Protein AF-A0A497J4L5-F1 (afdb_monomer_lite)

pLDDT: mean 90.51, std 7.11, range [52.72, 97.06]

Structure (mmCIF, N/CA/C/O backbone):
data_AF-A0A497J4L5-F1
#
_entry.id   AF-A0A497J4L5-F1
#
loop_
_atom_site.group_PDB
_atom_site.id
_atom_site.type_symbol
_atom_site.label_atom_id
_atom_site.label_alt_id
_atom_site.label_comp_id
_atom_site.label_asym_id
_atom_site.label_entity_id
_atom_site.label_seq_id
_atom_site.pdbx_PDB_ins_code
_atom_site.Cartn_x
_atom_site.Cartn_y
_atom_site.Cartn_z
_atom_site.occupancy
_atom_site.B_iso_or_equiv
_atom_site.auth_seq_id
_atom_site.auth_comp_id
_atom_site.auth_asym_id
_atom_site.auth_atom_id
_atom_site.pdbx_PDB_model_num
ATOM 1 N N . SER A 1 1 ? -4.528 6.808 -6.722 1.00 59.22 1 SER A N 1
ATOM 2 C CA . SER A 1 1 ? -4.676 6.942 -5.256 1.00 59.22 1 SER A CA 1
ATOM 3 C C . SER A 1 1 ? -3.921 5.800 -4.616 1.00 59.22 1 SER A C 1
ATOM 5 O O . SER A 1 1 ? -4.042 4.697 -5.123 1.00 59.22 1 SER A O 1
ATOM 7 N N . GLY A 1 2 ? -3.110 6.050 -3.588 1.00 74.69 2 GLY A N 1
ATOM 8 C CA . GLY A 1 2 ? -2.307 4.997 -2.958 1.00 74.69 2 GLY A CA 1
ATOM 9 C C . GLY A 1 2 ? -3.136 4.014 -2.125 1.00 74.69 2 GLY A C 1
ATOM 10 O O . GLY A 1 2 ? -4.251 4.333 -1.709 1.00 74.69 2 GLY A O 1
ATOM 11 N N . GLU A 1 3 ? -2.578 2.834 -1.870 1.00 85.44 3 GLU A N 1
ATOM 12 C CA . GLU A 1 3 ? -3.168 1.812 -1.000 1.00 85.44 3 GLU A CA 1
ATOM 13 C C . GLU A 1 3 ? -2.469 1.806 0.362 1.00 85.44 3 GLU A C 1
ATOM 15 O O . GLU A 1 3 ? -1.238 1.811 0.437 1.00 85.44 3 GLU A O 1
ATOM 20 N N . ILE A 1 4 ? -3.252 1.726 1.441 1.00 89.44 4 ILE A N 1
ATOM 21 C CA . ILE A 1 4 ? -2.742 1.405 2.777 1.00 89.44 4 ILE A CA 1
ATOM 22 C C . ILE A 1 4 ? -2.933 -0.093 3.000 1.00 89.44 4 ILE A C 1
ATOM 24 O O . ILE A 1 4 ? -4.056 -0.598 2.983 1.00 89.44 4 ILE A O 1
ATOM 28 N N . ILE A 1 5 ? -1.835 -0.801 3.236 1.00 90.50 5 ILE A N 1
ATOM 29 C CA . ILE A 1 5 ? -1.810 -2.240 3.484 1.00 90.50 5 ILE A CA 1
ATOM 30 C C . ILE A 1 5 ? -1.374 -2.461 4.923 1.00 90.50 5 ILE A C 1
ATOM 32 O O . ILE A 1 5 ? -0.322 -1.988 5.341 1.00 90.50 5 ILE A O 1
ATOM 36 N N . ILE A 1 6 ? -2.179 -3.196 5.685 1.00 93.94 6 ILE A N 1
ATOM 37 C CA . ILE A 1 6 ? -1.867 -3.547 7.071 1.00 93.94 6 ILE A CA 1
ATOM 38 C C . ILE A 1 6 ? -1.507 -5.034 7.111 1.00 93.94 6 ILE A C 1
ATOM 40 O O . ILE A 1 6 ? -2.378 -5.897 7.015 1.00 93.94 6 ILE A O 1
ATOM 44 N N . GLU A 1 7 ? -0.215 -5.336 7.228 1.00 94.44 7 GLU A N 1
ATOM 45 C CA . GLU A 1 7 ? 0.300 -6.700 7.347 1.00 94.44 7 GLU A CA 1
ATOM 46 C C . GLU A 1 7 ? 0.206 -7.201 8.793 1.00 94.44 7 GLU A C 1
ATOM 48 O O . GLU A 1 7 ? 0.482 -6.468 9.749 1.00 94.44 7 GLU A O 1
ATOM 53 N N . ASN A 1 8 ? -0.129 -8.486 8.945 1.00 94.75 8 ASN A N 1
ATOM 54 C CA . ASN A 1 8 ? -0.413 -9.130 10.233 1.00 94.75 8 ASN A CA 1
ATOM 55 C C . ASN A 1 8 ? -1.459 -8.355 11.062 1.00 94.75 8 ASN A C 1
ATOM 57 O O . ASN A 1 8 ? -1.170 -7.968 12.198 1.00 94.75 8 ASN A O 1
ATOM 61 N N . PRO A 1 9 ? -2.654 -8.078 10.501 1.00 97.06 9 PRO A N 1
ATOM 62 C CA . PRO A 1 9 ? -3.621 -7.223 11.164 1.00 97.06 9 PRO A CA 1
ATOM 63 C C . PRO A 1 9 ? -4.231 -7.917 12.386 1.00 97.06 9 PRO A C 1
ATOM 65 O O . PRO A 1 9 ? -4.638 -9.079 12.334 1.00 97.06 9 PRO A O 1
ATOM 68 N N . GLN A 1 10 ? -4.368 -7.168 13.473 1.00 96.94 10 GLN A N 1
ATOM 69 C CA . GLN A 1 10 ? -5.270 -7.474 14.572 1.00 96.94 10 GLN A CA 1
ATOM 70 C C . GLN A 1 10 ? -6.507 -6.595 14.415 1.00 96.94 10 GLN A C 1
ATOM 72 O O . GLN A 1 10 ? -6.413 -5.368 14.369 1.00 96.94 10 GLN A O 1
ATOM 77 N N . VAL A 1 11 ? -7.670 -7.233 14.301 1.00 96.56 11 VAL A N 1
ATOM 78 C CA . VAL A 1 11 ? -8.945 -6.548 14.080 1.00 96.56 11 VAL A CA 1
ATOM 79 C C . VAL A 1 11 ? -9.836 -6.765 15.292 1.00 96.56 11 VAL A C 1
ATOM 81 O O . VAL A 1 11 ? -10.219 -7.895 15.595 1.00 96.56 11 VAL A O 1
ATOM 84 N N . LEU A 1 12 ? -10.190 -5.676 15.968 1.00 97.06 12 LEU A N 1
ATOM 85 C CA . LEU A 1 12 ? -11.170 -5.677 17.045 1.00 97.06 12 LEU A CA 1
ATOM 86 C C . LEU A 1 12 ? -12.471 -5.061 16.539 1.00 97.06 12 LEU A C 1
ATOM 88 O O . LEU A 1 12 ? -12.472 -3.965 15.983 1.00 97.06 12 LEU A O 1
ATOM 92 N N . LYS A 1 13 ? -13.585 -5.758 16.757 1.00 95.94 13 LYS A N 1
ATOM 93 C CA . LYS A 1 13 ? -14.928 -5.259 16.463 1.00 95.94 13 LYS A CA 1
ATOM 94 C C . LYS A 1 13 ? -15.628 -4.909 17.770 1.00 95.94 13 LYS A C 1
ATOM 96 O O . LYS A 1 13 ? -15.813 -5.783 18.615 1.00 95.94 13 LYS A O 1
ATOM 101 N N . THR A 1 14 ? -16.097 -3.675 17.882 1.00 95.12 14 THR A N 1
ATOM 102 C CA . THR A 1 14 ? -16.914 -3.211 19.008 1.00 95.12 14 THR A CA 1
ATOM 103 C C . THR A 1 14 ? -18.264 -2.745 18.482 1.00 95.12 14 THR A C 1
ATOM 105 O O . THR A 1 14 ? -18.357 -2.191 17.389 1.00 95.12 14 THR A O 1
ATOM 108 N N . SER A 1 15 ? -19.339 -2.978 19.231 1.00 93.44 15 SER A N 1
ATOM 109 C CA . SER A 1 15 ? -20.674 -2.494 18.873 1.00 93.44 15 SER A CA 1
ATOM 110 C C . SER A 1 15 ? -21.208 -1.585 19.971 1.00 93.44 15 SER A C 1
ATOM 112 O O . SER A 1 15 ? -21.399 -2.030 21.101 1.00 93.44 15 SER A O 1
ATOM 114 N N . LEU A 1 16 ? -21.443 -0.314 19.644 1.00 91.62 16 LEU A N 1
ATOM 115 C CA . LEU A 1 16 ? -22.024 0.674 20.552 1.00 91.62 16 LEU A CA 1
ATOM 116 C C . LEU A 1 16 ? -23.290 1.250 19.937 1.00 91.62 16 LEU A C 1
ATOM 118 O O . LEU A 1 16 ? -23.241 1.854 18.875 1.00 91.62 16 LEU A O 1
ATOM 122 N N . LYS A 1 17 ? -24.421 1.103 20.637 1.00 85.25 17 LYS A N 1
ATOM 123 C CA . LYS A 1 17 ? -25.699 1.761 20.300 1.00 85.25 17 LYS A CA 1
ATOM 124 C C . LYS A 1 17 ? -26.062 1.699 18.801 1.00 85.25 17 LYS A C 1
ATOM 126 O O . LYS A 1 17 ? -26.504 2.685 18.227 1.00 85.25 17 LYS A O 1
ATOM 131 N N . GLY A 1 18 ? -25.891 0.531 18.179 1.00 90.62 18 GLY A N 1
ATOM 132 C CA . GLY A 1 18 ? -26.222 0.300 16.767 1.00 90.62 18 GLY A CA 1
ATOM 133 C C . GLY A 1 18 ? -25.098 0.606 15.774 1.00 90.62 18 GLY A C 1
ATOM 134 O O . GLY A 1 18 ? -25.208 0.219 14.616 1.00 90.62 18 GLY A O 1
ATOM 135 N N . GLU A 1 19 ? -24.002 1.219 16.215 1.00 94.12 19 GLU A N 1
ATOM 136 C CA . GLU A 1 19 ? -22.810 1.445 15.404 1.00 94.12 19 GLU A CA 1
ATOM 137 C C . GLU A 1 19 ? -21.782 0.330 15.630 1.00 94.12 19 GLU A C 1
ATOM 139 O O . GLU A 1 19 ? -21.568 -0.136 16.755 1.00 94.12 19 GLU A O 1
ATOM 144 N N . VAL A 1 20 ? -21.152 -0.119 14.546 1.00 95.81 20 VAL A N 1
ATOM 145 C CA . VAL A 1 20 ? -20.077 -1.113 14.573 1.00 95.81 20 VAL A CA 1
ATOM 146 C C . VAL A 1 20 ? -18.766 -0.404 14.276 1.00 95.81 20 VAL A C 1
ATOM 148 O O . VAL A 1 20 ? -18.577 0.118 13.182 1.00 95.81 20 VAL A O 1
ATOM 151 N N . ILE A 1 21 ? -17.846 -0.440 15.234 1.00 95.69 21 ILE A N 1
ATOM 152 C CA . ILE A 1 21 ? -16.505 0.126 15.110 1.00 95.69 21 ILE A CA 1
ATOM 153 C C . ILE A 1 21 ? -15.516 -1.018 14.895 1.00 95.69 21 ILE A C 1
ATOM 155 O O . ILE A 1 21 ? -15.513 -1.989 15.656 1.00 95.69 21 ILE A O 1
ATOM 159 N N . PHE A 1 22 ? -14.660 -0.884 13.883 1.00 96.06 22 PHE A N 1
ATOM 160 C CA . PHE A 1 22 ? -13.503 -1.749 13.676 1.00 96.06 22 PHE A CA 1
ATOM 161 C C . PHE A 1 22 ? -12.232 -0.984 14.025 1.00 96.06 22 PHE A C 1
ATOM 163 O O . PHE A 1 22 ? -11.935 0.043 13.419 1.00 96.06 22 PHE A O 1
ATOM 170 N N . GLN A 1 23 ? -11.474 -1.496 14.986 1.00 94.88 23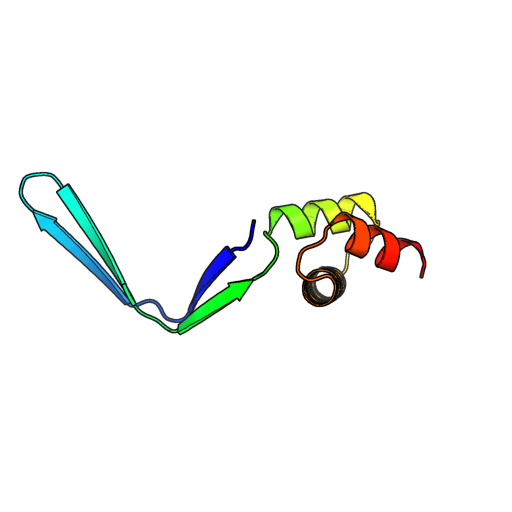 GLN A N 1
ATOM 171 C CA . GLN A 1 23 ? -10.132 -1.019 15.281 1.00 94.88 23 GLN A CA 1
ATOM 172 C C . GLN A 1 23 ? -9.137 -2.000 14.670 1.00 94.88 23 GLN A C 1
ATOM 174 O O . GLN A 1 23 ? -9.162 -3.190 14.983 1.00 94.88 23 GLN A O 1
ATOM 179 N N . ILE A 1 24 ? -8.294 -1.497 13.773 1.00 96.38 24 ILE A N 1
ATOM 180 C CA . ILE A 1 24 ? -7.330 -2.298 13.022 1.00 96.38 24 ILE A CA 1
ATOM 181 C C . ILE A 1 24 ? -5.934 -1.828 13.422 1.00 96.38 24 ILE A C 1
ATOM 183 O O . ILE A 1 24 ? -5.617 -0.646 13.292 1.00 96.38 24 ILE A O 1
ATOM 187 N N . SER A 1 25 ? -5.108 -2.742 13.919 1.00 94.69 25 SER A N 1
ATOM 188 C CA . SER A 1 25 ? -3.692 -2.509 14.211 1.00 94.69 25 SER A CA 1
ATOM 189 C C . SER A 1 25 ? -2.829 -3.528 13.472 1.00 94.69 25 SER A C 1
ATOM 191 O O . SER A 1 25 ? -3.280 -4.626 13.162 1.00 94.69 25 SER A O 1
ATOM 193 N N . GLY A 1 26 ? -1.588 -3.172 13.158 1.00 95.00 26 GLY A N 1
ATOM 194 C CA . GLY A 1 26 ? -0.657 -4.048 12.448 1.00 95.00 26 GLY A CA 1
ATOM 195 C C . GLY A 1 26 ? 0.499 -3.261 11.843 1.00 95.00 26 GLY A C 1
ATOM 196 O O . GLY A 1 26 ? 0.689 -2.084 12.157 1.00 95.00 26 GLY A O 1
ATOM 197 N N . ASN A 1 27 ? 1.268 -3.907 10.971 1.00 95.88 27 ASN A N 1
ATOM 198 C CA . ASN A 1 27 ? 2.376 -3.258 10.275 1.00 95.88 27 ASN A CA 1
ATOM 199 C C . ASN A 1 27 ? 1.839 -2.533 9.042 1.00 95.88 27 ASN A C 1
ATOM 201 O O . ASN A 1 27 ? 1.334 -3.172 8.123 1.00 95.88 27 ASN A O 1
ATOM 205 N N . VAL A 1 28 ? 1.933 -1.207 9.029 1.00 91.88 28 VAL A N 1
ATOM 206 C CA . VAL A 1 28 ? 1.401 -0.384 7.940 1.00 91.88 28 VAL A CA 1
ATOM 207 C C . VAL A 1 28 ? 2.444 -0.248 6.831 1.00 91.88 28 VAL A C 1
ATOM 209 O O . VAL A 1 28 ? 3.584 0.139 7.085 1.00 91.88 28 VAL A O 1
ATOM 212 N N . LYS A 1 29 ? 2.039 -0.545 5.598 1.00 88.75 29 LYS A N 1
ATOM 213 C CA . LYS A 1 29 ? 2.766 -0.242 4.365 1.00 88.75 29 LYS A CA 1
ATOM 214 C C . LYS A 1 29 ? 1.896 0.636 3.483 1.00 88.75 29 LYS A C 1
ATOM 216 O O . LYS A 1 29 ? 0.703 0.384 3.335 1.00 88.75 29 LYS A O 1
ATOM 221 N N . GLU A 1 30 ? 2.509 1.630 2.863 1.00 86.25 30 GLU A N 1
ATOM 222 C CA . GLU A 1 30 ? 1.853 2.474 1.873 1.00 86.25 30 GLU A CA 1
ATOM 223 C C . GLU A 1 30 ? 2.393 2.133 0.490 1.00 86.25 30 GLU A C 1
ATOM 225 O O . GLU A 1 30 ? 3.606 2.122 0.271 1.00 86.25 30 GLU A O 1
ATOM 230 N N . LYS A 1 31 ? 1.489 1.868 -0.449 1.00 86.50 31 LYS A N 1
ATOM 231 C CA . LYS A 1 31 ? 1.812 1.875 -1.873 1.00 86.50 31 LYS A CA 1
ATOM 232 C C . LYS A 1 31 ? 1.352 3.192 -2.471 1.00 86.50 31 LYS A C 1
ATOM 234 O O . LYS A 1 31 ? 0.254 3.664 -2.193 1.00 86.50 31 L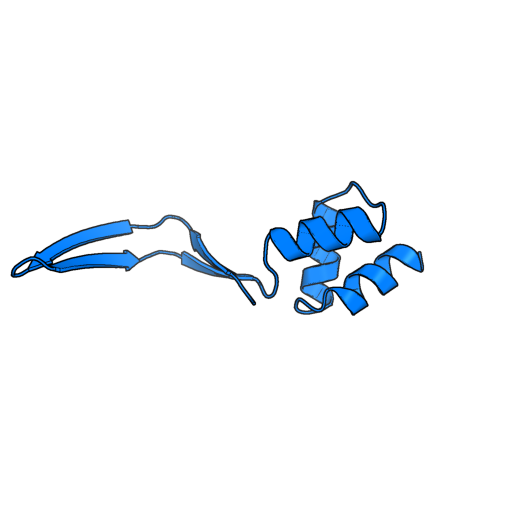YS A O 1
ATOM 239 N N . SER A 1 32 ? 2.157 3.746 -3.366 1.00 88.31 32 SER A N 1
ATOM 240 C CA . SER A 1 32 ? 1.812 4.944 -4.136 1.00 88.31 32 SER A CA 1
ATOM 241 C C . SER A 1 32 ? 0.865 4.672 -5.315 1.00 88.31 32 SER A C 1
ATOM 243 O O . SER A 1 32 ? 0.362 5.619 -5.911 1.00 88.31 32 SE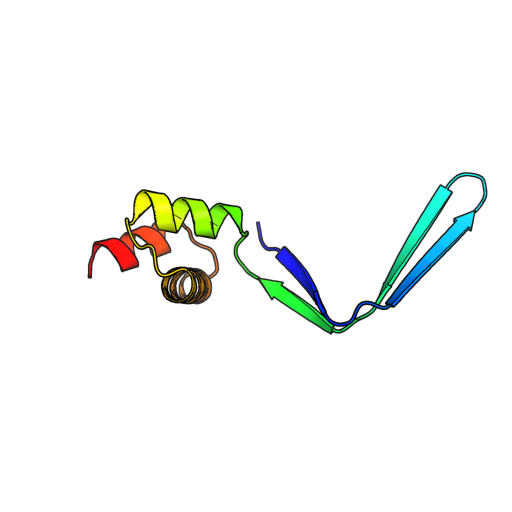R A O 1
ATOM 245 N N . TYR A 1 33 ? 0.592 3.402 -5.624 1.00 89.31 33 TYR A N 1
ATOM 246 C CA . TYR A 1 33 ? -0.238 2.937 -6.738 1.00 89.31 33 TYR A CA 1
ATOM 247 C C . TYR A 1 33 ? -1.281 1.917 -6.264 1.00 89.31 33 TYR A C 1
ATOM 249 O O . TYR A 1 33 ? -1.051 1.233 -5.260 1.00 89.31 33 TYR A O 1
ATOM 257 N N . SER A 1 34 ? -2.393 1.795 -6.995 1.00 90.38 34 SER A N 1
ATOM 258 C CA . SER A 1 34 ? -3.387 0.736 -6.775 1.00 90.38 34 SER A CA 1
ATOM 259 C C . SER A 1 34 ? -3.122 -0.505 -7.629 1.00 90.38 34 SER A C 1
ATOM 261 O O . SER A 1 34 ? -2.356 -0.485 -8.599 1.00 90.38 34 SER A O 1
ATOM 263 N N . ASP A 1 35 ? -3.776 -1.616 -7.295 1.00 88.62 35 ASP A N 1
ATOM 264 C CA . ASP A 1 35 ? -3.750 -2.804 -8.152 1.00 88.62 35 ASP A CA 1
ATOM 265 C C . ASP A 1 35 ? -4.402 -2.555 -9.535 1.00 88.62 35 ASP A C 1
ATOM 267 O O . ASP A 1 35 ? -4.023 -3.207 -10.517 1.00 88.62 35 ASP A O 1
ATOM 271 N N . GLU A 1 36 ? -5.328 -1.592 -9.660 1.00 90.88 36 GLU A N 1
ATOM 272 C CA . GLU A 1 36 ? -5.863 -1.178 -10.968 1.00 90.88 36 GLU A CA 1
ATOM 273 C C . GLU A 1 36 ? -4.818 -0.447 -11.808 1.00 90.88 36 GLU A C 1
ATOM 275 O O . GLU A 1 36 ? -4.723 -0.709 -13.009 1.00 90.88 36 GLU A O 1
ATOM 280 N N . ASP A 1 37 ? -4.000 0.405 -11.181 1.00 91.94 37 ASP A N 1
ATOM 281 C CA . ASP A 1 37 ? -2.892 1.090 -11.850 1.00 91.94 37 ASP A CA 1
ATOM 282 C C . ASP A 1 37 ? -1.918 0.063 -12.447 1.00 91.94 37 ASP A C 1
ATOM 284 O O . ASP A 1 37 ? -1.554 0.156 -13.619 1.00 91.94 37 ASP A O 1
ATOM 288 N N . VAL A 1 38 ? -1.563 -0.985 -11.690 1.00 91.94 38 VAL A N 1
ATOM 289 C CA . VAL A 1 38 ? -0.718 -2.092 -12.182 1.00 91.94 38 VAL A CA 1
ATOM 290 C C . VAL A 1 38 ? -1.338 -2.752 -13.410 1.00 91.94 38 VAL A C 1
ATOM 292 O O . VAL A 1 38 ? -0.650 -2.961 -14.411 1.00 91.94 38 VAL A O 1
ATOM 295 N N . LYS A 1 39 ? -2.638 -3.064 -13.359 1.00 92.25 39 LYS A N 1
ATOM 296 C CA . LYS A 1 39 ? -3.341 -3.712 -14.471 1.00 92.25 39 LYS A CA 1
ATOM 297 C C . LYS A 1 39 ? -3.368 -2.823 -15.715 1.00 92.25 39 LYS A C 1
ATOM 299 O O . LYS A 1 39 ? -3.093 -3.310 -16.810 1.00 92.25 39 LYS A O 1
ATOM 304 N N . LEU A 1 40 ? -3.637 -1.531 -15.537 1.00 92.94 40 LEU A N 1
ATOM 305 C CA . LEU A 1 40 ? -3.651 -0.553 -16.620 1.00 92.94 40 LEU A CA 1
ATOM 306 C C . LEU A 1 40 ? -2.266 -0.414 -17.263 1.00 92.94 40 LEU A C 1
ATOM 308 O O . LEU A 1 40 ? -2.158 -0.416 -18.488 1.00 92.94 40 LEU A O 1
ATOM 312 N N . VAL A 1 41 ? -1.199 -0.350 -16.458 1.00 93.06 41 VAL A N 1
ATOM 313 C CA . VAL A 1 41 ? 0.171 -0.305 -16.983 1.00 93.06 41 VAL A CA 1
ATOM 314 C C . VAL A 1 41 ? 0.507 -1.582 -17.750 1.00 93.06 41 VAL A C 1
ATOM 316 O O . VAL A 1 41 ? 1.054 -1.483 -18.847 1.00 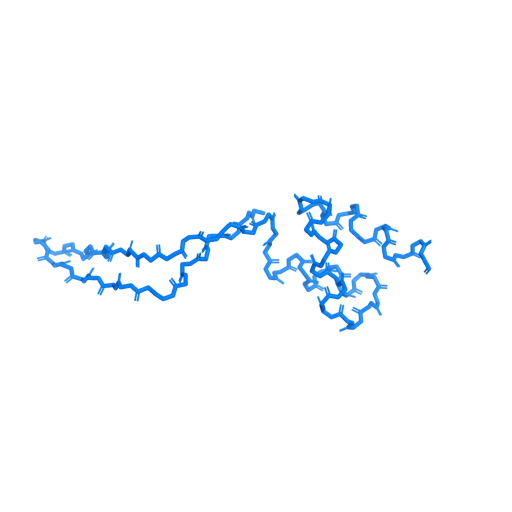93.06 41 VAL A O 1
ATOM 319 N N . MET A 1 42 ? 0.176 -2.767 -17.227 1.00 93.19 42 MET A N 1
ATOM 320 C CA . MET A 1 42 ? 0.416 -4.046 -17.915 1.00 93.19 42 MET A CA 1
ATOM 321 C C . MET A 1 42 ? -0.299 -4.099 -19.271 1.00 93.19 42 MET A C 1
ATOM 323 O O . MET A 1 42 ? 0.336 -4.369 -20.289 1.00 93.19 42 MET A O 1
ATOM 327 N N . GLU A 1 43 ? -1.591 -3.767 -19.299 1.00 93.31 43 GLU A N 1
ATOM 328 C CA . GLU A 1 43 ? -2.407 -3.780 -20.518 1.00 93.31 43 GLU A CA 1
ATOM 329 C C . GLU A 1 43 ? -1.895 -2.778 -21.560 1.00 93.31 43 GLU A C 1
ATOM 331 O O . GLU A 1 43 ? -1.755 -3.109 -22.736 1.00 93.31 43 GLU A O 1
ATOM 336 N N . GLN A 1 44 ? -1.561 -1.558 -21.131 1.00 92.50 44 GLN A N 1
ATOM 337 C CA . GLN A 1 44 ? -1.116 -0.514 -22.048 1.00 92.50 44 GLN A CA 1
ATOM 338 C C . GLN A 1 44 ? 0.327 -0.705 -22.512 1.00 92.50 44 GLN A C 1
ATOM 340 O O . GLN A 1 44 ? 0.626 -0.350 -23.650 1.00 92.50 44 GLN A O 1
ATOM 345 N N . SER A 1 45 ? 1.223 -1.220 -21.663 1.00 91.00 45 SER A N 1
ATOM 346 C CA . SER A 1 45 ? 2.636 -1.458 -22.003 1.00 91.00 45 SER A CA 1
ATOM 347 C C . SER A 1 45 ? 2.882 -2.785 -22.726 1.00 91.00 45 SER A C 1
ATOM 349 O O . SER A 1 45 ? 3.908 -2.910 -23.388 1.00 91.00 45 SER A O 1
ATOM 351 N N . GLY A 1 46 ? 1.963 -3.752 -22.624 1.00 90.00 46 GLY A N 1
ATOM 352 C CA . GLY A 1 46 ? 2.132 -5.101 -23.172 1.00 90.00 46 GLY A CA 1
ATOM 353 C C . GLY A 1 46 ? 3.081 -5.989 -22.358 1.00 90.00 46 GLY A C 1
ATOM 354 O O . GLY A 1 46 ? 3.495 -7.042 -22.837 1.00 90.00 46 GLY A O 1
ATOM 355 N N . ILE A 1 47 ? 3.454 -5.572 -21.144 1.00 91.69 47 ILE A N 1
ATOM 356 C CA . ILE A 1 47 ? 4.343 -6.327 -20.255 1.00 91.69 47 ILE A CA 1
ATOM 357 C C . ILE A 1 47 ? 3.510 -7.210 -19.320 1.00 91.69 47 ILE A C 1
ATOM 359 O O . ILE A 1 47 ? 2.757 -6.710 -18.487 1.00 91.69 47 ILE A O 1
ATOM 363 N N . GLU A 1 48 ? 3.698 -8.528 -19.414 1.00 89.12 48 GLU A N 1
ATOM 364 C CA . GLU A 1 48 ? 3.039 -9.511 -18.537 1.00 89.12 48 GLU A CA 1
ATOM 365 C C . GLU A 1 48 ? 3.775 -9.727 -17.201 1.00 89.12 48 GLU A C 1
ATOM 367 O O . GLU A 1 48 ? 3.213 -10.278 -16.252 1.00 89.12 48 GLU A O 1
ATOM 372 N N . ASP A 1 49 ? 5.023 -9.260 -17.087 1.00 91.69 49 ASP A N 1
ATOM 373 C CA . ASP A 1 49 ? 5.798 -9.331 -15.846 1.00 91.69 49 ASP A CA 1
ATOM 374 C C . ASP A 1 49 ? 5.284 -8.311 -14.817 1.00 91.69 49 ASP A C 1
ATOM 376 O O . ASP A 1 49 ? 5.679 -7.140 -14.785 1.00 91.69 49 ASP A O 1
ATOM 380 N N . LYS A 1 50 ? 4.402 -8.793 -13.939 1.00 90.75 50 LYS A N 1
ATOM 381 C CA . LYS A 1 50 ? 3.792 -8.003 -12.866 1.00 90.75 50 LYS A CA 1
ATOM 382 C C . LYS A 1 50 ? 4.823 -7.426 -11.890 1.00 90.75 50 LYS A C 1
ATOM 384 O O . LYS A 1 50 ? 4.627 -6.317 -11.396 1.00 90.75 50 LYS A O 1
ATOM 389 N N . GLU A 1 51 ? 5.906 -8.144 -11.593 1.00 90.81 51 GLU A N 1
ATOM 390 C CA . GLU A 1 51 ? 6.930 -7.670 -10.652 1.00 90.81 51 GLU A CA 1
ATOM 391 C C . GLU A 1 51 ? 7.733 -6.516 -11.258 1.00 90.81 51 GLU A C 1
ATOM 393 O O . GLU A 1 51 ? 7.993 -5.518 -10.579 1.00 90.81 51 GLU A O 1
ATOM 398 N N . LYS A 1 52 ? 8.046 -6.598 -12.557 1.00 91.94 52 LYS A N 1
ATOM 399 C CA . LYS A 1 52 ? 8.654 -5.486 -13.298 1.00 91.94 52 LYS A CA 1
ATOM 400 C C . LYS A 1 52 ? 7.747 -4.254 -13.305 1.00 91.94 52 LYS A C 1
ATOM 402 O O . LYS A 1 52 ? 8.223 -3.156 -13.019 1.00 91.94 52 LYS A O 1
ATOM 407 N N . VAL A 1 53 ? 6.450 -4.423 -13.576 1.00 92.94 53 VAL A N 1
ATOM 408 C CA . VAL A 1 53 ? 5.491 -3.302 -13.592 1.00 92.94 53 VAL A CA 1
ATOM 409 C C . VAL A 1 53 ? 5.366 -2.634 -12.223 1.00 92.94 53 VAL A C 1
ATOM 411 O O . VAL A 1 53 ? 5.432 -1.407 -12.145 1.00 92.94 53 VAL A O 1
ATOM 414 N N . LYS A 1 54 ? 5.258 -3.417 -11.142 1.00 91.44 54 LYS A N 1
ATOM 415 C CA . LYS A 1 54 ? 5.211 -2.885 -9.770 1.00 91.44 54 LYS A CA 1
ATOM 416 C C . LYS A 1 54 ? 6.433 -2.037 -9.440 1.00 91.44 54 LYS A C 1
ATOM 418 O O . LYS A 1 54 ? 6.272 -0.925 -8.950 1.00 91.44 54 LYS A O 1
ATOM 423 N N . ARG A 1 55 ? 7.641 -2.528 -9.748 1.00 91.75 55 ARG A N 1
ATOM 424 C CA . ARG A 1 55 ? 8.883 -1.774 -9.499 1.00 91.75 55 ARG A CA 1
ATOM 425 C C . ARG A 1 55 ? 8.895 -0.447 -10.243 1.00 91.75 55 ARG A C 1
ATOM 427 O O . ARG A 1 55 ? 9.200 0.577 -9.645 1.00 91.75 55 ARG A O 1
ATOM 434 N N . VAL A 1 56 ? 8.516 -0.447 -11.522 1.00 92.81 56 VAL A N 1
ATOM 435 C CA . VAL A 1 56 ? 8.486 0.790 -12.313 1.00 92.81 56 VAL A CA 1
ATOM 436 C C . VAL A 1 56 ? 7.429 1.766 -11.793 1.00 92.81 56 VAL A C 1
ATOM 438 O O . VAL A 1 56 ? 7.690 2.965 -11.751 1.00 92.81 56 VAL A O 1
ATOM 441 N N . LEU A 1 57 ? 6.259 1.287 -11.367 1.00 91.94 57 LEU A N 1
ATOM 442 C CA . LEU A 1 57 ? 5.247 2.132 -10.723 1.00 91.94 57 LEU A CA 1
ATOM 443 C C . LEU A 1 57 ? 5.744 2.720 -9.401 1.00 91.94 57 LEU A C 1
ATOM 445 O O . LEU A 1 57 ? 5.506 3.895 -9.126 1.00 91.94 57 LEU A O 1
ATOM 449 N N . GLU A 1 58 ? 6.469 1.936 -8.609 1.00 90.19 58 GLU A N 1
ATOM 450 C CA . GLU A 1 58 ? 7.046 2.379 -7.341 1.00 90.19 58 GLU A CA 1
ATOM 451 C C . GLU A 1 58 ? 8.127 3.450 -7.554 1.00 90.19 58 GLU A C 1
ATOM 453 O O . GLU A 1 58 ? 8.083 4.512 -6.930 1.00 90.19 58 GLU A O 1
ATOM 458 N N . GLU A 1 59 ? 9.025 3.240 -8.521 1.00 90.81 59 GLU A N 1
ATOM 459 C CA . GLU A 1 59 ? 10.020 4.231 -8.952 1.00 90.81 59 GLU A CA 1
ATOM 460 C C . GLU A 1 59 ? 9.383 5.505 -9.520 1.00 90.81 59 GLU A C 1
ATOM 462 O O . GLU A 1 59 ? 9.897 6.607 -9.319 1.00 90.81 59 GLU A O 1
ATOM 467 N N . SER A 1 60 ? 8.265 5.362 -10.233 1.00 91.56 60 SER A N 1
ATOM 468 C CA . SER A 1 60 ? 7.469 6.477 -10.760 1.00 91.56 60 SER A CA 1
ATOM 469 C C . SER A 1 60 ? 6.547 7.093 -9.702 1.00 91.56 60 SER A C 1
ATOM 471 O O . SER A 1 60 ? 5.744 7.962 -10.031 1.00 91.56 60 SER A O 1
ATOM 473 N N . LYS A 1 61 ? 6.646 6.669 -8.432 1.00 88.25 61 LYS A N 1
ATOM 474 C CA . LYS A 1 61 ? 5.827 7.153 -7.307 1.00 88.25 61 LYS A CA 1
ATOM 475 C C . LYS A 1 61 ? 4.318 7.108 -7.592 1.00 88.25 61 LYS A C 1
ATOM 477 O O . LYS A 1 61 ? 3.584 7.998 -7.172 1.00 88.25 61 LYS A O 1
ATOM 482 N N . GLY A 1 62 ? 3.869 6.079 -8.305 1.00 88.00 62 GLY A N 1
ATOM 483 C CA . GLY A 1 62 ? 2.471 5.890 -8.686 1.00 88.00 62 GLY A CA 1
ATOM 484 C C . GLY A 1 62 ? 2.017 6.662 -9.925 1.00 88.00 62 GLY A C 1
ATOM 485 O O . GLY A 1 62 ? 0.840 6.602 -10.268 1.00 88.00 62 GLY A O 1
ATOM 486 N N . ASP A 1 63 ? 2.909 7.362 -10.633 1.00 92.62 63 ASP A N 1
ATOM 487 C CA . ASP A 1 63 ? 2.571 7.960 -11.927 1.00 92.62 63 ASP A CA 1
ATOM 488 C C . ASP A 1 63 ? 2.478 6.876 -13.014 1.00 92.62 63 ASP A C 1
ATOM 490 O O . ASP A 1 63 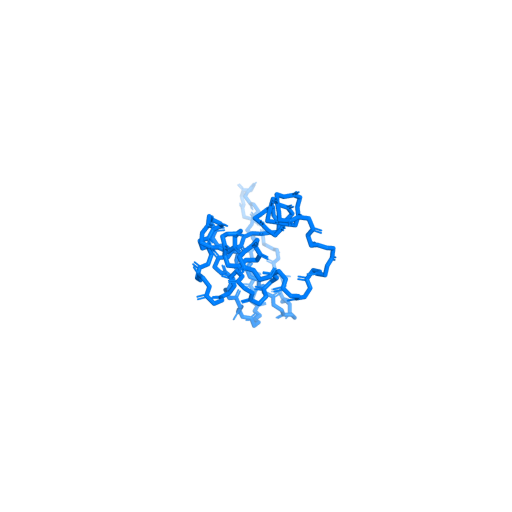? 3.477 6.363 -13.534 1.00 92.62 63 ASP A O 1
ATOM 494 N N . VAL A 1 64 ? 1.236 6.532 -13.350 1.00 91.75 64 VAL A N 1
ATOM 495 C CA . VAL A 1 64 ? 0.873 5.514 -14.342 1.00 91.75 64 VAL A CA 1
ATOM 496 C C . VAL A 1 64 ? 1.406 5.854 -15.732 1.00 91.75 64 VAL A C 1
ATOM 498 O O . VAL A 1 64 ? 1.915 4.976 -16.431 1.00 91.75 64 VAL A O 1
ATOM 501 N N . VAL A 1 65 ? 1.319 7.120 -16.149 1.00 92.56 65 VAL A N 1
ATOM 502 C CA . VAL A 1 65 ? 1.723 7.536 -17.500 1.00 92.56 65 VAL A CA 1
ATOM 503 C C . VAL A 1 65 ? 3.238 7.447 -17.631 1.00 92.56 65 VAL A C 1
ATOM 505 O O . VAL A 1 65 ? 3.735 6.832 -18.578 1.00 92.56 65 VAL A O 1
ATOM 508 N N . GLN A 1 66 ? 3.973 7.980 -16.650 1.00 92.69 66 GLN A N 1
ATOM 509 C CA . GLN A 1 66 ? 5.428 7.825 -16.576 1.00 92.69 66 GLN A CA 1
ATOM 510 C C . GLN A 1 66 ? 5.843 6.351 -16.592 1.00 92.69 66 GLN A C 1
ATOM 512 O O . GLN A 1 66 ? 6.769 5.986 -17.322 1.00 92.69 66 GLN A O 1
ATOM 517 N N . ALA A 1 67 ? 5.155 5.495 -15.831 1.00 93.19 67 ALA A N 1
ATOM 518 C CA . ALA A 1 67 ? 5.457 4.069 -15.785 1.00 93.19 67 ALA A CA 1
ATOM 519 C C . ALA A 1 67 ? 5.259 3.378 -17.147 1.00 93.19 67 ALA A C 1
ATOM 521 O O . ALA A 1 67 ? 6.144 2.643 -17.591 1.00 93.19 67 ALA A O 1
ATOM 522 N N . ILE A 1 68 ? 4.155 3.660 -17.851 1.00 93.19 68 ILE A N 1
ATOM 523 C CA . ILE A 1 68 ? 3.903 3.127 -19.202 1.00 93.19 68 ILE A CA 1
ATOM 524 C C . ILE A 1 68 ? 4.987 3.592 -20.176 1.00 93.19 68 ILE A C 1
ATOM 526 O O . ILE A 1 68 ? 5.503 2.781 -20.946 1.00 93.19 68 ILE A O 1
ATOM 530 N N . MET A 1 69 ? 5.351 4.878 -20.148 1.00 91.94 69 MET A N 1
ATOM 531 C CA . MET A 1 69 ? 6.375 5.426 -21.044 1.00 91.94 69 MET A CA 1
ATOM 532 C C . MET A 1 69 ? 7.747 4.790 -20.800 1.00 91.94 69 MET A C 1
ATOM 534 O O . MET A 1 69 ? 8.412 4.406 -21.761 1.00 91.94 69 MET A O 1
ATOM 538 N N . LYS A 1 70 ? 8.143 4.612 -19.532 1.00 90.56 70 LYS A N 1
ATOM 539 C CA . LYS A 1 70 ? 9.382 3.906 -19.168 1.00 90.56 70 LYS A CA 1
ATOM 540 C C . LYS A 1 70 ? 9.403 2.466 -19.686 1.00 90.56 70 LYS A C 1
ATOM 542 O O . LYS A 1 70 ? 10.445 2.009 -20.142 1.00 90.56 70 LYS A O 1
ATOM 547 N N . LEU A 1 71 ? 8.271 1.762 -19.624 1.00 89.88 71 LEU A N 1
ATOM 548 C CA . LEU A 1 71 ? 8.172 0.364 -20.054 1.00 89.88 71 LEU A CA 1
ATOM 549 C C . LEU A 1 71 ? 8.097 0.193 -21.576 1.00 89.88 71 LEU A C 1
ATOM 551 O O . LEU A 1 71 ? 8.654 -0.773 -22.081 1.00 89.88 71 LEU A O 1
ATOM 555 N N . LYS A 1 72 ? 7.441 1.110 -22.302 1.00 86.06 72 LYS A N 1
ATOM 556 C CA . LYS A 1 72 ? 7.367 1.092 -23.778 1.00 86.06 72 LYS A CA 1
ATOM 557 C C . LYS A 1 72 ? 8.644 1.565 -24.469 1.00 86.06 72 LYS A C 1
ATOM 559 O O . LYS A 1 72 ? 8.867 1.223 -25.623 1.00 86.06 72 LYS A O 1
ATOM 564 N N . GLY A 1 73 ? 9.424 2.417 -23.804 1.00 71.44 73 GLY A N 1
ATOM 565 C CA . GLY A 1 73 ? 10.668 2.975 -24.337 1.00 71.44 73 GLY A CA 1
ATOM 566 C C . GLY A 1 73 ? 11.902 2.085 -24.151 1.00 71.44 73 GLY A C 1
ATOM 567 O O . GLY A 1 73 ? 13.004 2.567 -24.403 1.00 71.44 73 GLY A O 1
ATOM 568 N N . SER A 1 74 ? 11.734 0.844 -23.672 1.00 52.72 74 SER A N 1
ATOM 569 C CA . SER A 1 74 ? 12.790 -0.176 -23.539 1.00 52.72 74 SER A CA 1
ATOM 570 C C . SER A 1 74 ? 12.628 -1.296 -24.555 1.00 52.72 74 SER A C 1
ATOM 572 O O . SER A 1 74 ? 11.467 -1.669 -24.826 1.00 52.72 74 SER A O 1
#

Radius of gyration: 17.11 Å; chains: 1; bounding box: 39×18×45 Å

Foldseek 3Di:
DKDKDFPPWDWDWDDDPNDIDIDIDHDIDIQLADPVLLVLLCVLLVPPPSVLLSVLCRVVSNPSVSSNCVSNVD

Sequence (74 aa):
SGEIIIENPQVLKTSLKGEVIFQISGNVKEKSYSDEDVKLVMEQSGIEDKEKVKRVLEESKGDVVQAIMKLKGS

Secondary structure (DSSP, 8-state):
-PEEEEEEEEEEEEEETTEEEEEEEEEEEEESS-HHHHHHHHHHHT---HHHHHHHHHHTTT-HHHHHHHHHT-

=== Feature glossary ===
A reading guide for the features in this record.

Start from the sequence.

  · This is the polypeptide sequence — one letter per residue, N-terminus first. Length ranges from a few dozen residues for small domains to over a thousand for large multi-domain proteins.

Fold it, and you get atomic coordinates and the backbone conformation that goes with them.

  · Structure coordinates are given as an mmCIF _atom_site loop: one row per atom with element, residue name, chain id, sequence number, and x/y/z position in Å. Only the four main-chain atoms per residue are included here; side chains are omitted to keep the record compact.

  · Backbone dihedral angles. Every residue except chain termini has a φ (preceding-C → N → Cα → C) and a ψ (N → Cα → C → next-N). They are reported in degrees following the IUPAC sign convention. Secondary structure is essentially a statement about which (φ, ψ) basin each residue occupies.

  · The SS8 string is DSSP's per-residue secondary-structure call. α-helix (H) means an i→i+4 H-bond ladder; β-strand (E) means the residue participates in a β-sheet; 3₁₀ (G) and π (I) are tighter and wider helices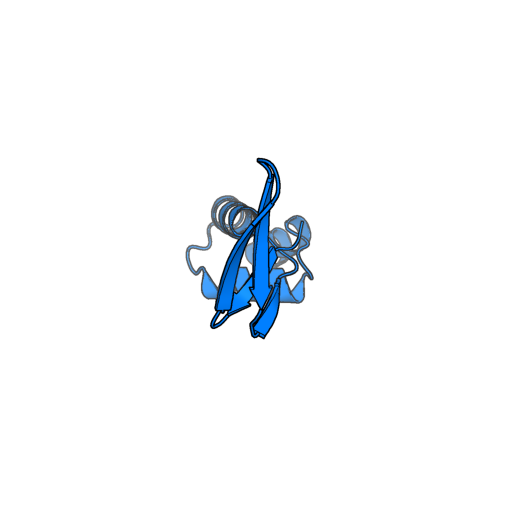; T/S are turns/bends; '-' is loop.

  · SS3 is a coarse helix/strand/coil call (letters a/b/c) made by the P-SEA algorithm from inter-Cα distances and dihedrals. It is less detailed than DSSP but needs only Cα positions.

Summarize the fold with a handful of shape descriptors and a per-residue structural alphabet.

  · Radius of gyration (Rg) is the root-mean-square distance of Cα atoms from their centroid — a single number for overall size and compactness. A globular domain of N residues has Rg ≈ 2.2·N^0.38 Å; an extended or disordered chain has a much larger Rg. The Cα contact count is the number of residue pairs whose Cα atoms are within 8 Å and are more than four positions apart in sequence — a standard proxy for tertiary packing density. The bounding box is the smallest axis-aligned box enclosing all Cα atoms.

  · The Foldseek 3Di string encodes local tertiary geometry as a 20-letter alphabet — one character per residue — derived from the relative positions of nearby Cα atoms. Unlike the amino-acid sequence, 3Di is a direct function of the 3D structure, so two proteins with the same fold have similar 3Di strings even at low sequence identity.

  · Solvent-accessible surface area (SASA) is the area in Å² traced out by the centre of a 1.4 Å probe sphere (a water molecule) rolled over the protein's van der Waals surface (Shrake–Rupley / Lee–Richards construction). Buried residues have near-zero SASA; fully exposed residues can exceed 200 Å². The total SASA scales roughly with the number of surface residues.

Ask how reliable the model is.

  · pLDDT (predicted Local Distance Difference Test) is AlphaFold's per-residue confidence score, ranging from 0 to 100. Values above 90 indicate high confidence (typically well-packed cores); 70–90 is confident; 50–70 low confidence; below 50 usually means the region is disordered or the prediction is unreliable there. AlphaFold stores pLDDT in the mmCIF B-factor column.

  · B-factor (Debye–Waller factor) reflects atomic displacement in the crystal lattice. It is an experimental observable (units Å²), not a prediction; low values mean the atom is pinned down, high values mean it moves or is heterogeneous across the crystal.

  · Predicted Aligned Error (PAE) is an AlphaFold confidence matrix: entry (i, j) is the expected error in the position of residue j, in ångströms, when the prediction is superimposed on the true structure at residue i. Low PAE within a block of residues means that block is internally rigid and well-predicted; high PAE between two blocks means their relative placement is uncertain even if each block individually is confident.

Place it in context: what it resembles, what it is annotated as, and how it looks.

  · Nearest PDB neighbors are the top structural matches found by Foldseek when searching this structure against the entire Protein Data Bank. Each hit reports a TM-score (0 to 1; >0.5 almost always implies the same fold) and an E-value. These are *structural* homologs — they may share no detectable sequence similarity.

  · Functional annotations link the protein to curated databases. InterPro entries identify conserved domains and families by matching the sequence against member-database signatures (Pfam, PROSITE, CDD, …). Gene Ontology (GO) terms describe molecular function, biological process, and cellular component in a controlled vocabulary. CATH places the structure in a hierarchical fold classification (Class/Architecture/Topology/Homologous-superfamily). The organism is the source species.

  · Three diagnostic plots accompany the record. The Cα contact map visualizes the tertiary structure as a 2D adjacency matrix (8 Å cutoff, sequence-local contacts suppressed). The Ramachandran plot shows the distribution of backbone (φ, ψ) torsions, with points in the α and β basins reflecting secondary structure content. The PAE plot shows AlphaFold's inter-residue confidence as a color matrix.

  · Six rendered views show the 3D structure from the faces of a cube — i.e. along ±x, ±y, ±z. Rendering representation is drawn randomly per protein from cartoon (secondary-structure ribbons), sticks (backbone bonds), or molecular surface; coloring is either N→C rainbow (blue at the N-terminus through red at the C-terminus) or one color per chain.